Protein AF-A0A8S9JHH8-F1 (afdb_monomer)

Organism: Brassica cretica (NCBI:txid69181)

Sequence (177 aa):
MSSKKRSSKKGSLPANVPEELLVPKIEFAPHSVDPAENEAWWVACYGSITPPKQKLFPVMNRRPVEEGAPSRSTSKFLEIMRSFYQISDAVEFRVPCQGERGSSPPDGYFTCYEAFVVRCRLWFPIREIIVRVLDRFEVAISQLNPLGIQHLIGVLILSYEHGLSLTVDHFEALLKL

Structure (mmCIF, N/CA/C/O backbone):
data_AF-A0A8S9JHH8-F1
#
_entry.id   AF-A0A8S9JHH8-F1
#
loop_
_atom_site.group_PDB
_atom_site.id
_atom_site.type_symbol
_atom_site.label_atom_id
_atom_site.label_alt_id
_atom_site.label_comp_id
_atom_site.label_asym_id
_atom_site.label_entity_id
_atom_site.label_seq_id
_atom_site.pdbx_PDB_ins_code
_atom_s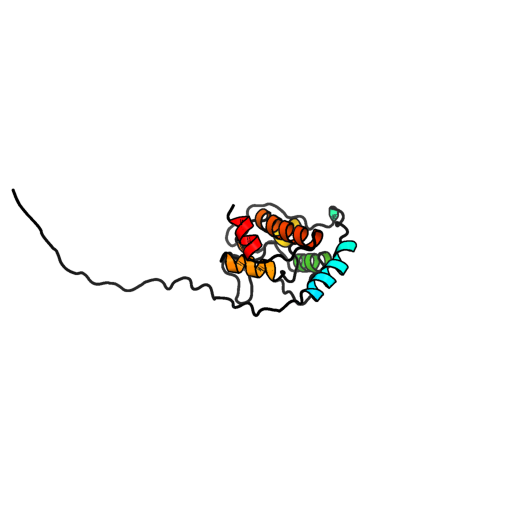ite.Cartn_x
_atom_site.Cartn_y
_atom_site.Cartn_z
_atom_site.occupancy
_atom_site.B_iso_or_equiv
_atom_site.auth_seq_id
_atom_site.auth_comp_id
_atom_site.auth_asym_id
_atom_site.auth_atom_id
_atom_site.pdbx_PDB_model_num
ATOM 1 N N . MET A 1 1 ? -36.697 46.566 -37.561 1.00 35.22 1 MET A N 1
ATOM 2 C CA . MET A 1 1 ? -36.266 45.860 -38.793 1.00 35.22 1 MET A CA 1
ATOM 3 C C . MET A 1 1 ? -35.326 44.742 -38.345 1.00 35.22 1 MET A C 1
ATOM 5 O O . MET A 1 1 ? -34.335 45.062 -37.720 1.00 35.22 1 MET A O 1
ATOM 9 N N . SER A 1 2 ? -35.722 43.470 -38.282 1.00 33.44 2 SER A N 1
ATOM 10 C CA . SER A 1 2 ? -36.132 42.521 -39.336 1.00 33.44 2 SER A CA 1
ATOM 11 C C .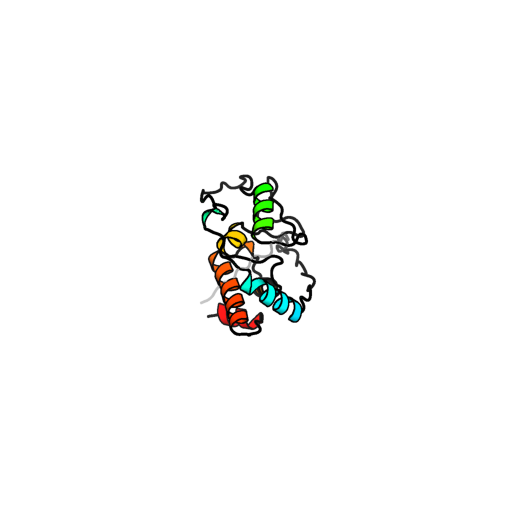 SER A 1 2 ? -34.954 41.750 -39.949 1.00 33.44 2 SER A C 1
ATOM 13 O O . SER A 1 2 ? -34.096 42.349 -40.584 1.00 33.44 2 SER A O 1
ATOM 15 N N . SER A 1 3 ? -35.078 40.414 -39.855 1.00 35.00 3 SER A N 1
ATOM 16 C CA . SER A 1 3 ? -34.515 39.360 -40.727 1.00 35.00 3 SER A CA 1
ATOM 17 C C . SER A 1 3 ? -33.052 38.933 -40.475 1.00 35.00 3 SER A C 1
ATOM 19 O O . SER A 1 3 ? -32.203 39.770 -40.242 1.00 35.00 3 SER A O 1
ATOM 21 N N . LYS A 1 4 ? -32.650 37.649 -40.545 1.00 39.06 4 LYS A N 1
ATOM 22 C CA . LYS A 1 4 ? -33.308 36.434 -41.068 1.00 39.06 4 LYS A CA 1
ATOM 23 C C . LYS A 1 4 ? -32.590 35.162 -40.562 1.00 39.06 4 LYS A C 1
ATOM 25 O O . LYS A 1 4 ? -31.367 35.100 -40.572 1.00 39.06 4 LYS A O 1
ATOM 30 N N . LYS A 1 5 ? -33.362 34.120 -40.222 1.00 42.34 5 LYS A N 1
ATOM 31 C CA . LYS A 1 5 ? -32.916 32.715 -40.098 1.00 42.34 5 LYS A CA 1
ATOM 32 C C . LYS A 1 5 ? -32.343 32.195 -41.425 1.00 42.34 5 LYS A C 1
ATOM 34 O O . LYS A 1 5 ? -32.936 32.448 -42.475 1.00 42.34 5 LYS A O 1
ATOM 39 N N . ARG A 1 6 ? -31.349 31.301 -41.357 1.00 36.91 6 ARG A N 1
ATOM 40 C CA . ARG A 1 6 ? -31.248 30.166 -42.291 1.00 36.91 6 ARG A CA 1
ATOM 41 C C . ARG A 1 6 ? -30.614 28.944 -41.625 1.00 36.91 6 ARG A C 1
ATOM 43 O O . ARG A 1 6 ? -29.463 28.953 -41.216 1.00 36.91 6 ARG A O 1
ATOM 50 N N . SER A 1 7 ? -31.438 27.912 -41.513 1.00 39.91 7 SER A N 1
ATOM 51 C CA . SER A 1 7 ? -31.117 26.530 -41.169 1.00 39.91 7 SER A CA 1
ATOM 52 C C . SER A 1 7 ? -30.277 25.852 -42.253 1.00 39.91 7 SER A C 1
ATOM 54 O O . SER A 1 7 ? -30.544 26.074 -43.435 1.00 39.91 7 SER A O 1
ATOM 56 N N . SER A 1 8 ? -29.412 24.910 -41.873 1.00 40.25 8 SER A N 1
ATOM 57 C CA . SER A 1 8 ? -29.059 23.776 -42.734 1.00 40.25 8 SER A CA 1
ATOM 58 C C . SER A 1 8 ? -29.007 22.479 -41.920 1.00 40.25 8 SER A C 1
ATOM 60 O O . SER A 1 8 ? -28.696 22.488 -40.732 1.00 40.25 8 SER A O 1
ATOM 62 N N . LYS A 1 9 ? -29.452 21.398 -42.561 1.00 39.66 9 LYS A N 1
ATOM 63 C CA . LYS A 1 9 ? -29.867 20.103 -42.006 1.00 39.66 9 LYS A CA 1
ATOM 64 C C . LYS A 1 9 ? -28.698 19.122 -41.830 1.00 39.66 9 LYS A C 1
ATOM 66 O O . LYS A 1 9 ? -27.799 19.096 -42.656 1.00 39.66 9 LYS A O 1
ATOM 71 N N . LYS A 1 10 ? -28.853 18.260 -40.811 1.00 38.84 10 LYS A N 1
ATOM 72 C CA . LYS A 1 10 ? -28.475 16.831 -40.695 1.00 38.84 10 LYS A CA 1
ATOM 73 C C . LYS A 1 10 ? -27.298 16.325 -41.549 1.00 38.84 10 LYS A C 1
ATOM 75 O O . LYS A 1 10 ? -27.462 16.072 -42.737 1.00 38.84 10 LYS A O 1
ATOM 80 N N . GLY A 1 11 ? -26.210 15.980 -40.862 1.00 29.98 11 GLY A N 1
ATOM 81 C CA . GLY A 1 11 ? -25.276 14.914 -41.232 1.00 29.98 11 GLY A CA 1
ATOM 82 C C . GLY A 1 11 ? -25.080 13.998 -40.019 1.00 29.98 11 GLY A C 1
ATOM 83 O O . GLY A 1 11 ? -24.956 14.483 -38.900 1.00 29.98 11 GLY A O 1
ATOM 84 N N . SER A 1 12 ? -25.186 12.694 -40.237 1.00 34.91 12 SER A N 1
ATOM 85 C CA . SER A 1 12 ? -25.238 11.598 -39.265 1.00 34.91 12 SER A CA 1
ATOM 86 C C . SER A 1 12 ? -23.934 11.348 -38.493 1.00 34.91 12 SER A C 1
ATOM 88 O O . SER A 1 12 ? -22.845 11.559 -39.016 1.00 34.91 12 SER A O 1
ATOM 90 N N . LEU A 1 13 ? -24.090 10.824 -37.271 1.00 38.69 13 LEU A N 1
ATOM 91 C CA . LEU A 1 13 ? -23.057 10.235 -36.409 1.00 38.69 13 LEU A CA 1
ATOM 92 C C . LEU A 1 13 ? -22.173 9.215 -37.153 1.00 38.69 13 LEU A C 1
ATOM 94 O O . LEU A 1 13 ? -22.709 8.389 -37.893 1.00 38.69 13 LEU A O 1
ATOM 98 N N . PRO A 1 14 ? -20.884 9.120 -36.803 1.00 36.56 14 PRO A N 1
ATOM 99 C CA . PRO A 1 14 ? -20.251 7.848 -36.526 1.00 36.56 14 PRO A CA 1
ATOM 100 C C . PRO A 1 14 ? -20.230 7.652 -35.007 1.00 36.56 14 PRO A C 1
ATOM 102 O O . PRO A 1 14 ? -19.595 8.403 -34.268 1.00 36.56 14 PRO A O 1
ATOM 105 N N . ALA A 1 15 ? -20.977 6.650 -34.548 1.00 41.06 15 ALA A N 1
ATOM 106 C CA . ALA A 1 15 ? -20.819 6.095 -33.217 1.00 41.06 15 ALA A CA 1
ATOM 107 C C . ALA A 1 15 ? -19.402 5.525 -33.114 1.00 41.06 15 ALA A C 1
ATOM 109 O O . ALA A 1 15 ? -19.077 4.600 -33.845 1.00 41.06 15 ALA A O 1
ATOM 110 N N . ASN A 1 16 ? -18.573 6.127 -32.268 1.00 35.59 16 ASN A N 1
ATOM 111 C CA . ASN A 1 16 ? -17.388 5.521 -31.665 1.00 35.59 16 ASN A CA 1
ATOM 112 C C . ASN A 1 16 ? -17.041 6.372 -30.442 1.00 35.59 16 ASN A C 1
ATOM 114 O O . ASN A 1 16 ? -16.130 7.196 -30.448 1.00 35.59 16 ASN A O 1
ATOM 118 N N . VAL A 1 17 ? -17.865 6.209 -29.408 1.00 35.19 17 VAL A N 1
ATOM 119 C CA . VAL A 1 17 ? -17.441 6.450 -28.031 1.00 35.19 17 VAL A CA 1
ATOM 120 C C . VAL A 1 17 ? -16.369 5.388 -27.774 1.00 35.19 17 VAL A C 1
ATOM 122 O O . VAL A 1 17 ? -16.687 4.211 -27.940 1.00 35.19 17 VAL A O 1
ATOM 125 N N . PRO A 1 18 ? -15.109 5.734 -27.458 1.00 35.28 18 PRO A N 1
ATOM 126 C CA . PRO A 1 18 ? -14.237 4.741 -26.863 1.00 35.28 18 PRO A CA 1
ATOM 127 C C . PRO A 1 18 ? -14.879 4.413 -25.523 1.00 35.28 18 PRO A C 1
ATOM 129 O O . PRO A 1 18 ? -15.084 5.325 -24.718 1.00 35.28 18 PRO A O 1
ATOM 132 N N . GLU A 1 19 ? -15.274 3.150 -25.363 1.00 35.47 19 GLU A N 1
ATOM 133 C CA . GLU A 1 19 ? -15.694 2.578 -24.091 1.00 35.47 19 GLU A CA 1
ATOM 134 C C . GLU A 1 19 ? -14.875 3.213 -22.977 1.00 35.47 19 GLU A C 1
ATOM 136 O O . GLU A 1 19 ? -13.640 3.245 -23.026 1.00 35.47 19 GLU A O 1
ATOM 141 N N . GLU A 1 20 ? -15.609 3.806 -22.036 1.00 36.03 20 GLU A N 1
ATOM 142 C CA . GLU A 1 20 ? -15.093 4.247 -20.758 1.00 36.03 20 GLU A CA 1
ATOM 143 C C . GLU A 1 20 ? -14.036 3.250 -20.303 1.00 36.03 20 GLU A C 1
ATOM 145 O O . GLU A 1 20 ? -14.234 2.036 -20.388 1.00 36.03 20 GLU A O 1
ATOM 150 N N . LEU A 1 21 ? -12.901 3.782 -19.857 1.00 35.78 21 LEU A N 1
ATOM 151 C CA . LEU A 1 21 ? -11.895 3.056 -19.103 1.00 35.78 21 LEU A CA 1
ATOM 152 C C . LEU A 1 21 ? -12.577 2.496 -17.851 1.00 35.78 21 LEU A C 1
ATOM 154 O O . LEU A 1 21 ? -12.465 3.056 -16.764 1.00 35.78 21 LEU A O 1
ATOM 158 N N . LEU A 1 22 ? -13.323 1.408 -18.015 1.00 37.12 22 LEU A N 1
ATOM 159 C CA . LEU A 1 22 ? -13.815 0.578 -16.945 1.00 37.12 22 LEU A CA 1
ATOM 160 C C . LEU A 1 22 ? -12.577 -0.128 -16.422 1.00 37.12 22 LEU A C 1
ATOM 162 O O . LEU A 1 22 ? -12.244 -1.245 -16.811 1.00 37.12 22 LEU A O 1
ATOM 166 N N . VAL A 1 23 ? -11.853 0.595 -15.567 1.00 37.22 23 VAL A N 1
ATOM 167 C CA . VAL A 1 23 ? -10.965 -0.001 -14.581 1.00 37.22 23 VAL A CA 1
ATOM 168 C C . VAL A 1 23 ? -11.776 -1.142 -13.970 1.00 37.22 23 VAL A C 1
ATOM 170 O O . VAL A 1 23 ? -12.878 -0.874 -13.477 1.00 37.22 23 VAL A O 1
ATOM 173 N N . PRO A 1 24 ? -11.316 -2.404 -14.059 1.00 32.19 24 PRO A N 1
ATOM 174 C CA . PRO A 1 24 ? -12.020 -3.507 -13.437 1.00 32.19 24 PRO A CA 1
ATOM 175 C C . PRO A 1 24 ? -12.275 -3.120 -11.988 1.00 32.19 24 PRO A C 1
ATOM 177 O O . PRO A 1 24 ? -11.334 -2.831 -11.246 1.00 32.19 24 PRO A O 1
ATOM 180 N N . LYS A 1 25 ? -13.554 -3.029 -11.619 1.00 36.25 25 LYS A N 1
ATOM 181 C CA . LYS A 1 25 ? -13.967 -2.771 -10.248 1.00 36.25 25 LYS A CA 1
ATOM 182 C C . LYS A 1 25 ? -13.532 -3.996 -9.462 1.00 36.25 25 LYS A C 1
ATOM 184 O O . LYS A 1 25 ? -14.211 -5.018 -9.466 1.00 36.25 25 LYS A O 1
ATOM 189 N N . ILE A 1 26 ? -12.316 -3.936 -8.928 1.00 45.34 26 ILE A N 1
ATOM 190 C CA . ILE A 1 26 ? -11.740 -5.031 -8.173 1.00 45.34 26 ILE A CA 1
ATOM 191 C C . ILE A 1 26 ? -12.509 -5.040 -6.856 1.00 45.34 26 ILE A C 1
ATOM 193 O O . ILE A 1 26 ? -12.350 -4.176 -5.995 1.00 45.34 26 ILE A O 1
ATOM 197 N N . GLU A 1 27 ? -13.475 -5.946 -6.754 1.00 28.89 27 GLU A N 1
ATOM 198 C CA . GLU A 1 27 ? -14.183 -6.163 -5.506 1.00 28.89 27 GLU A CA 1
ATOM 199 C C . GLU A 1 27 ? -13.192 -6.830 -4.558 1.00 28.89 27 GLU A C 1
ATOM 201 O O . GLU A 1 27 ? -12.927 -8.031 -4.627 1.00 28.89 27 GLU A O 1
ATOM 206 N N . PHE A 1 28 ? -12.584 -6.023 -3.690 1.00 39.62 28 PHE A N 1
ATOM 207 C CA . PHE A 1 28 ? -11.870 -6.546 -2.542 1.00 39.62 28 PHE A CA 1
ATOM 208 C C . PHE A 1 28 ? -12.895 -7.290 -1.693 1.00 39.62 28 PHE A C 1
ATOM 210 O O . PHE A 1 28 ? -13.754 -6.676 -1.059 1.00 39.62 28 PHE A O 1
ATOM 217 N N . ALA A 1 29 ? -12.819 -8.621 -1.695 1.00 34.84 29 ALA A N 1
ATOM 218 C CA . ALA A 1 29 ? -13.530 -9.410 -0.708 1.00 34.84 29 ALA A CA 1
ATOM 219 C C . ALA A 1 29 ? -13.109 -8.869 0.667 1.00 34.84 29 ALA A C 1
ATOM 221 O O . ALA A 1 29 ? -11.904 -8.856 0.940 1.00 34.84 29 ALA A O 1
ATOM 222 N N . PRO A 1 30 ? -14.041 -8.394 1.514 1.00 35.47 30 PRO A N 1
ATOM 223 C CA . PRO A 1 30 ? -13.692 -7.914 2.836 1.00 35.47 30 PRO A CA 1
ATOM 224 C C . PRO A 1 30 ? -13.098 -9.100 3.588 1.00 35.47 30 PRO A C 1
ATOM 226 O O . PRO A 1 30 ? -13.803 -9.998 4.040 1.00 35.47 30 PRO A O 1
ATOM 229 N N . HIS A 1 31 ? -11.773 -9.147 3.669 1.00 45.41 31 HIS A N 1
ATOM 230 C CA . HIS A 1 31 ? -11.115 -9.933 4.690 1.00 45.41 31 HIS A CA 1
ATOM 231 C C . HIS A 1 31 ? -11.456 -9.186 5.968 1.00 45.41 31 HIS A C 1
ATOM 233 O O . HIS A 1 31 ? -10.871 -8.141 6.232 1.00 45.41 31 HIS A O 1
ATOM 239 N N . SER A 1 32 ? -12.490 -9.646 6.677 1.00 41.72 32 SER A N 1
ATOM 240 C CA . SER A 1 32 ? -12.830 -9.106 7.985 1.00 41.72 32 SER A CA 1
ATOM 241 C C . SER A 1 32 ? -11.648 -9.408 8.894 1.00 41.72 32 SER A C 1
ATOM 243 O O . SER A 1 32 ? -11.530 -10.513 9.422 1.00 41.72 32 SER A O 1
ATOM 245 N N . VAL A 1 33 ? -10.724 -8.462 9.005 1.00 47.12 33 VAL A N 1
ATOM 246 C CA . VAL A 1 33 ? -9.679 -8.541 10.013 1.00 47.12 33 VAL A CA 1
ATOM 247 C C . VAL A 1 33 ? -10.379 -8.206 11.316 1.00 47.12 33 VAL A C 1
ATOM 249 O O . VAL A 1 33 ? -10.916 -7.107 11.469 1.00 47.12 33 VAL A O 1
ATOM 252 N N . ASP A 1 34 ? -10.446 -9.178 12.221 1.00 57.53 34 ASP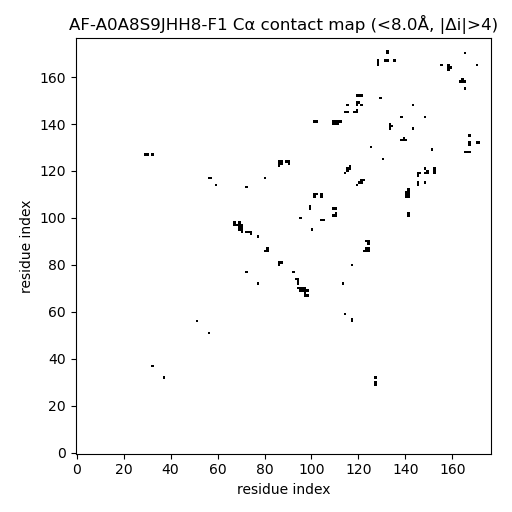 A N 1
ATOM 253 C CA . ASP A 1 34 ? -11.061 -8.983 13.528 1.00 57.53 34 ASP A CA 1
ATOM 254 C C . ASP A 1 34 ? -10.375 -7.780 14.208 1.00 57.53 34 ASP A C 1
ATOM 256 O O . ASP A 1 34 ? -9.143 -7.748 14.306 1.00 57.53 34 ASP A O 1
ATOM 260 N N . PRO A 1 35 ? -11.119 -6.759 14.671 1.00 54.38 35 PRO A N 1
ATOM 261 C CA . PRO A 1 35 ? -10.549 -5.664 15.447 1.00 54.38 35 PRO A CA 1
ATOM 262 C C . PRO A 1 35 ? -9.663 -6.153 16.601 1.00 54.38 35 PRO A C 1
ATOM 264 O O . PRO A 1 35 ? -8.637 -5.536 16.878 1.00 54.38 35 PRO A O 1
ATOM 267 N N . ALA A 1 36 ? -10.002 -7.288 17.221 1.00 66.62 36 ALA A N 1
ATOM 268 C CA . ALA A 1 36 ? -9.186 -7.905 18.261 1.00 66.62 36 ALA A CA 1
ATOM 269 C C . ALA A 1 36 ? -7.866 -8.485 17.723 1.00 66.62 36 ALA A C 1
ATOM 271 O O . ALA A 1 36 ? -6.848 -8.412 18.406 1.00 66.62 36 ALA A O 1
ATOM 272 N N . GLU A 1 37 ? -7.847 -9.010 16.497 1.00 63.88 37 GLU A N 1
ATOM 273 C CA . GLU A 1 37 ? -6.632 -9.477 15.820 1.00 63.88 37 GLU A CA 1
ATOM 274 C C . GLU A 1 37 ? -5.714 -8.299 15.459 1.00 63.88 37 GLU A C 1
ATOM 276 O O . GLU A 1 37 ? -4.497 -8.379 15.623 1.00 63.88 37 GLU A O 1
ATOM 281 N N . ASN A 1 38 ? -6.297 -7.169 15.050 1.00 59.56 38 ASN A N 1
ATOM 282 C CA . ASN A 1 38 ? -5.563 -5.939 14.752 1.00 59.56 38 ASN A CA 1
ATOM 283 C C . ASN A 1 38 ? -4.924 -5.327 16.014 1.00 59.56 38 ASN A C 1
ATOM 285 O O . ASN A 1 38 ? -3.756 -4.929 15.994 1.00 59.56 38 ASN A O 1
ATOM 289 N N . GLU A 1 39 ? -5.668 -5.302 17.124 1.00 64.06 39 GLU A N 1
ATOM 290 C CA . GLU A 1 39 ? -5.160 -4.898 18.441 1.00 64.06 39 GLU A CA 1
ATOM 291 C C . GLU A 1 39 ? -4.091 -5.869 18.960 1.00 64.06 39 GLU A C 1
ATOM 293 O O . GLU A 1 39 ? -3.026 -5.441 19.402 1.00 64.06 39 GLU A O 1
ATOM 298 N N . ALA A 1 40 ? -4.311 -7.182 18.842 1.00 68.50 40 ALA A N 1
ATOM 299 C CA . ALA A 1 40 ? -3.335 -8.194 19.246 1.00 68.50 40 ALA A CA 1
ATOM 300 C C . ALA A 1 40 ? -2.028 -8.078 18.448 1.00 68.50 40 ALA A C 1
ATOM 302 O O . ALA A 1 40 ? -0.939 -8.150 19.024 1.00 68.50 40 ALA A O 1
ATOM 303 N N . TRP A 1 41 ? -2.122 -7.837 17.137 1.00 64.88 41 TRP A N 1
ATOM 304 C CA . TRP A 1 41 ? -0.967 -7.562 16.288 1.00 64.88 41 TRP A CA 1
ATOM 305 C C . TRP A 1 41 ? -0.246 -6.281 16.724 1.00 64.88 41 TRP A C 1
ATOM 307 O O . TRP A 1 41 ? 0.979 -6.277 16.843 1.00 64.88 41 TRP A O 1
ATOM 317 N N . TRP A 1 42 ? -0.978 -5.201 17.027 1.00 59.94 42 TRP A N 1
ATOM 318 C CA . TRP A 1 42 ? -0.379 -3.944 17.485 1.00 59.94 42 TRP A CA 1
ATOM 319 C C . TRP A 1 42 ? 0.368 -4.106 18.810 1.00 59.94 42 TRP A C 1
ATOM 321 O O . TRP A 1 42 ? 1.530 -3.708 18.910 1.00 59.94 42 TRP A O 1
ATOM 331 N N . VAL A 1 43 ? -0.254 -4.761 19.792 1.00 69.12 43 VAL A N 1
ATOM 332 C CA . VAL A 1 43 ? 0.357 -5.063 21.093 1.00 69.12 43 VAL A CA 1
ATOM 333 C C . VAL A 1 43 ? 1.615 -5.923 20.927 1.00 69.12 43 VAL A C 1
ATOM 335 O O . VAL A 1 43 ? 2.631 -5.650 21.568 1.00 69.12 43 VAL A O 1
ATOM 338 N N . ALA A 1 44 ? 1.590 -6.917 20.035 1.00 69.88 44 ALA A N 1
ATOM 339 C CA . ALA A 1 44 ? 2.747 -7.766 19.750 1.00 69.88 44 ALA A CA 1
ATOM 340 C C . ALA A 1 44 ? 3.889 -7.011 19.039 1.00 69.88 44 ALA A C 1
ATOM 342 O O . ALA A 1 44 ? 5.073 -7.255 19.301 1.00 69.88 44 ALA A O 1
ATOM 343 N N . CYS A 1 45 ? 3.558 -6.079 18.143 1.00 59.16 45 CYS A N 1
ATOM 344 C CA . CYS A 1 45 ? 4.544 -5.371 17.336 1.00 59.16 45 CYS A CA 1
ATOM 345 C C . CYS A 1 45 ? 5.148 -4.153 18.041 1.00 59.16 45 CYS A C 1
ATOM 347 O O . CYS A 1 45 ? 6.345 -3.929 17.876 1.00 59.16 45 CYS A O 1
ATOM 349 N N . TYR A 1 46 ? 4.382 -3.399 18.839 1.00 53.59 46 TYR A N 1
ATOM 350 C CA . TYR A 1 46 ? 4.773 -2.090 19.391 1.00 53.59 46 TYR A CA 1
ATOM 351 C C . TYR A 1 46 ? 6.112 -2.109 20.153 1.00 53.59 46 TYR A C 1
ATOM 353 O O . TYR A 1 46 ? 6.970 -1.259 19.920 1.00 53.59 46 TYR A O 1
ATOM 361 N N . GLY A 1 47 ? 6.344 -3.118 21.000 1.00 50.62 47 GLY A N 1
ATOM 362 C CA . GLY A 1 47 ? 7.596 -3.270 21.761 1.00 50.62 47 GLY A CA 1
ATOM 363 C C . GLY A 1 47 ? 8.770 -3.866 20.971 1.00 50.62 47 GLY A C 1
ATOM 364 O O . GLY A 1 47 ? 9.914 -3.797 21.416 1.00 50.62 47 GLY A O 1
ATOM 365 N N . SER A 1 48 ? 8.500 -4.435 19.795 1.00 51.22 48 SER A N 1
ATOM 366 C CA . SER A 1 48 ? 9.482 -5.144 18.963 1.00 51.22 48 SER A CA 1
ATOM 367 C C . SER A 1 48 ? 10.072 -4.264 17.854 1.00 51.22 48 SER A C 1
ATOM 369 O 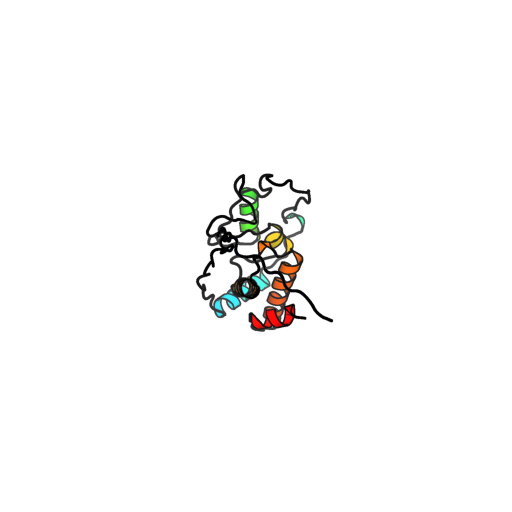O . SER A 1 48 ? 11.018 -4.673 17.175 1.00 51.22 48 SER A O 1
ATOM 371 N N . ILE A 1 49 ? 9.555 -3.041 17.664 1.00 51.16 49 ILE A N 1
ATOM 372 C CA . ILE A 1 49 ? 10.038 -2.099 16.644 1.00 51.16 49 ILE A CA 1
ATOM 373 C C . ILE A 1 49 ? 11.362 -1.484 17.101 1.00 51.16 49 ILE A C 1
ATOM 375 O O . ILE A 1 49 ? 11.437 -0.338 17.534 1.00 51.16 49 ILE A O 1
ATOM 379 N N . THR A 1 50 ? 12.451 -2.236 16.970 1.00 45.34 50 THR A N 1
ATOM 380 C CA . THR A 1 50 ? 13.782 -1.632 17.049 1.00 45.34 50 THR A CA 1
ATOM 381 C C . THR A 1 50 ? 14.022 -0.901 15.729 1.00 45.34 50 THR A C 1
ATOM 383 O O . THR A 1 50 ? 13.986 -1.555 14.684 1.00 45.34 50 THR A O 1
ATOM 386 N N . PRO A 1 51 ? 14.271 0.425 15.709 1.00 42.31 51 PRO A N 1
ATOM 387 C CA . PRO A 1 51 ? 14.690 1.097 14.491 1.00 42.31 51 PRO A CA 1
ATOM 388 C C . PRO A 1 51 ? 15.953 0.394 13.981 1.00 42.31 51 PRO A C 1
ATOM 390 O O . PRO A 1 51 ? 16.953 0.331 14.704 1.00 42.31 51 PRO A O 1
ATOM 393 N N . PRO A 1 52 ? 15.940 -0.160 12.763 1.00 43.69 52 PRO A N 1
ATOM 394 C CA . PRO A 1 52 ? 17.127 -0.779 12.209 1.00 43.69 52 PRO A CA 1
ATOM 395 C C . PRO A 1 52 ? 18.267 0.239 12.180 1.00 43.69 52 PRO A C 1
ATOM 397 O O . PRO A 1 52 ? 18.073 1.394 11.789 1.00 43.69 52 PRO A O 1
ATOM 400 N N . LYS A 1 53 ? 19.472 -0.170 12.591 1.00 45.97 53 LYS A N 1
ATOM 401 C CA . LYS A 1 53 ? 20.669 0.674 12.465 1.00 45.97 53 LYS A CA 1
ATOM 402 C C . LYS A 1 53 ? 20.786 1.105 10.997 1.00 45.97 53 LYS A C 1
ATOM 404 O O . LYS A 1 53 ? 20.731 0.250 10.117 1.00 45.97 53 LYS A O 1
ATOM 409 N N . GLN A 1 54 ? 20.965 2.407 10.740 1.00 44.38 54 GLN A N 1
ATOM 410 C CA . GLN A 1 54 ? 20.914 3.047 9.406 1.00 44.38 54 GLN A CA 1
ATOM 411 C C . GLN A 1 54 ? 21.630 2.292 8.265 1.00 44.38 54 GLN A C 1
ATOM 413 O O . GLN A 1 54 ? 21.231 2.421 7.114 1.00 44.38 54 GLN A O 1
ATOM 418 N N . LYS A 1 55 ? 22.655 1.485 8.568 1.00 48.09 55 LYS A N 1
ATOM 419 C CA . LYS A 1 55 ? 23.404 0.667 7.600 1.00 48.09 55 LYS A CA 1
ATOM 420 C C . LYS A 1 55 ? 22.620 -0.488 6.956 1.00 48.09 55 LYS A C 1
ATOM 422 O O . LYS A 1 55 ? 23.110 -1.029 5.973 1.00 48.09 55 LYS A O 1
ATOM 427 N N . LEU A 1 56 ? 21.463 -0.887 7.491 1.00 50.03 56 LEU A N 1
ATOM 428 C CA . LEU A 1 56 ? 20.685 -2.027 6.978 1.00 50.03 56 LEU A CA 1
ATOM 429 C C . LEU A 1 56 ? 19.514 -1.627 6.074 1.00 50.03 56 LEU A C 1
ATOM 431 O O . LEU A 1 56 ? 18.873 -2.503 5.500 1.00 50.03 56 LEU A O 1
ATOM 435 N N . PHE A 1 57 ? 19.219 -0.331 5.936 1.00 50.62 57 PHE A N 1
ATOM 436 C CA . PHE A 1 57 ? 18.175 0.075 5.005 1.00 50.62 57 PHE A CA 1
ATOM 437 C C . PHE A 1 57 ? 18.667 -0.109 3.577 1.00 50.62 57 PHE A C 1
ATOM 439 O O . PHE A 1 57 ? 19.774 0.331 3.248 1.00 50.62 57 PHE A O 1
ATOM 446 N N . PRO A 1 58 ? 17.842 -0.695 2.705 1.00 58.94 58 PRO A N 1
ATOM 447 C CA . PRO A 1 58 ? 18.170 -0.719 1.301 1.00 58.94 58 PRO A CA 1
ATOM 448 C C . PRO A 1 58 ? 18.357 0.703 0.779 1.00 58.94 58 PRO A C 1
ATOM 450 O O . PRO A 1 58 ? 17.486 1.567 0.921 1.00 58.94 58 PRO A O 1
ATOM 453 N N . VAL A 1 59 ? 19.528 0.962 0.203 1.00 57.03 59 VAL A N 1
ATOM 454 C CA . VAL A 1 59 ? 19.857 2.282 -0.326 1.00 57.03 59 VAL A CA 1
ATOM 455 C C . VAL A 1 59 ? 19.091 2.494 -1.625 1.00 57.03 59 VAL A C 1
ATOM 457 O O . VAL A 1 59 ? 19.330 1.830 -2.632 1.00 57.03 59 VAL A O 1
ATOM 460 N N . MET A 1 60 ? 18.184 3.467 -1.609 1.00 59.66 60 MET A N 1
ATOM 461 C CA . MET A 1 60 ? 17.415 3.861 -2.783 1.00 59.66 60 MET A CA 1
ATOM 462 C C . MET A 1 60 ? 18.278 4.754 -3.685 1.00 59.66 60 MET A C 1
ATOM 464 O O . MET A 1 60 ? 18.571 5.907 -3.361 1.00 59.66 60 MET A O 1
ATOM 468 N N . ASN A 1 61 ? 18.700 4.235 -4.834 1.00 56.94 61 ASN A N 1
ATOM 469 C CA . ASN A 1 61 ? 19.473 5.002 -5.808 1.00 56.94 61 ASN A CA 1
ATOM 470 C C . ASN A 1 61 ? 18.548 5.985 -6.562 1.00 56.94 61 ASN A C 1
ATOM 472 O O . ASN A 1 61 ? 17.719 5.551 -7.358 1.00 56.94 61 ASN A O 1
ATOM 476 N N . ARG A 1 62 ? 18.701 7.302 -6.378 1.00 54.62 62 ARG A N 1
ATOM 477 C CA . ARG A 1 62 ? 17.869 8.348 -7.017 1.00 54.62 62 ARG A CA 1
ATOM 478 C C . ARG A 1 62 ? 18.392 8.770 -8.397 1.00 54.62 62 ARG A C 1
ATOM 480 O O . ARG A 1 62 ? 18.955 9.851 -8.537 1.00 54.62 62 ARG A O 1
ATOM 487 N N . ARG A 1 63 ? 18.238 7.925 -9.416 1.00 58.03 63 ARG A N 1
ATOM 488 C CA . ARG A 1 63 ? 18.513 8.307 -10.814 1.00 58.03 63 ARG A CA 1
ATOM 489 C C . ARG A 1 63 ? 17.194 8.423 -11.586 1.00 58.03 63 ARG A C 1
ATOM 491 O O . ARG A 1 63 ? 16.295 7.636 -11.282 1.00 58.03 63 ARG A O 1
ATOM 498 N N . PRO A 1 64 ? 17.072 9.367 -12.539 1.00 56.16 64 PRO A N 1
ATOM 499 C CA . PRO A 1 64 ? 15.963 9.385 -13.488 1.00 56.16 64 PRO A CA 1
ATOM 500 C C . PRO A 1 64 ? 15.836 8.019 -14.167 1.00 56.16 64 PRO A C 1
ATOM 502 O O . PRO A 1 64 ? 16.848 7.377 -14.452 1.00 56.16 64 PRO A O 1
ATOM 505 N N . VAL A 1 65 ? 14.603 7.564 -14.369 1.00 63.31 65 VAL A N 1
ATOM 506 C CA . VAL A 1 65 ? 14.304 6.290 -15.029 1.00 63.31 65 VAL A CA 1
ATOM 507 C C . VAL A 1 65 ? 13.765 6.613 -16.417 1.00 63.31 65 VAL A C 1
ATOM 509 O O . VAL A 1 65 ? 12.837 7.410 -16.532 1.00 63.31 65 VAL A O 1
ATOM 512 N N . GLU A 1 66 ? 14.371 6.036 -17.453 1.00 67.25 66 GLU A N 1
ATOM 513 C CA . GLU A 1 66 ? 13.867 6.141 -18.825 1.00 67.25 66 GLU A CA 1
ATOM 514 C C . GLU A 1 66 ? 12.589 5.313 -18.990 1.00 67.25 66 GLU A C 1
ATOM 516 O O . GLU A 1 66 ? 12.438 4.240 -18.398 1.00 67.25 66 GLU A O 1
ATOM 521 N N . GLU A 1 67 ? 11.654 5.807 -19.799 1.00 65.19 67 GLU A N 1
ATOM 522 C CA . GLU A 1 67 ? 10.415 5.088 -20.081 1.00 65.19 67 GLU A CA 1
ATOM 523 C C . GLU A 1 67 ? 10.721 3.770 -20.816 1.00 65.19 67 GLU A C 1
ATOM 525 O O . GLU A 1 67 ? 11.426 3.754 -21.822 1.00 65.19 67 GLU A O 1
ATOM 530 N N . GLY A 1 68 ? 10.215 2.649 -20.292 1.00 68.31 68 GLY A N 1
ATOM 531 C CA . GLY A 1 68 ? 10.494 1.309 -20.825 1.00 68.31 68 GLY A CA 1
ATOM 532 C C . GLY A 1 68 ? 11.773 0.653 -20.292 1.00 68.31 68 GLY A C 1
ATOM 533 O O . GLY A 1 68 ? 12.040 -0.502 -20.630 1.00 68.31 68 GLY A O 1
ATOM 534 N N . ALA A 1 69 ? 12.539 1.335 -19.432 1.00 73.25 69 ALA A N 1
ATOM 535 C CA . ALA A 1 69 ? 13.658 0.713 -18.737 1.00 73.25 69 ALA A CA 1
ATOM 536 C C . ALA A 1 69 ? 13.170 -0.430 -17.819 1.00 73.25 69 ALA A C 1
ATOM 538 O O . ALA A 1 69 ? 12.101 -0.316 -17.210 1.00 73.25 69 ALA A O 1
ATOM 539 N N . PRO A 1 70 ? 13.947 -1.521 -17.675 1.00 77.69 70 PRO A N 1
ATOM 540 C CA . PRO A 1 70 ? 13.623 -2.591 -16.739 1.00 77.69 70 PRO A CA 1
ATOM 541 C C . PRO A 1 70 ? 13.465 -2.073 -15.307 1.00 77.69 70 PRO A C 1
ATOM 543 O O . PRO A 1 70 ? 14.085 -1.077 -14.914 1.00 77.69 70 PRO A O 1
ATOM 546 N N . SER A 1 71 ? 12.683 -2.798 -14.501 1.00 82.56 71 SER A N 1
ATOM 547 C CA . SER A 1 71 ? 12.603 -2.512 -13.072 1.00 82.56 71 SER A CA 1
ATOM 548 C C . SER A 1 71 ? 13.993 -2.546 -12.440 1.00 82.56 71 SER A C 1
ATOM 550 O O . SER A 1 71 ? 14.837 -3.387 -12.752 1.00 82.56 71 SER A O 1
ATOM 552 N N . ARG A 1 72 ? 14.224 -1.608 -11.525 1.00 83.19 72 ARG A N 1
ATOM 553 C CA . ARG A 1 72 ? 15.460 -1.533 -10.740 1.00 83.19 72 ARG A CA 1
ATOM 554 C C . ARG A 1 72 ? 15.402 -2.436 -9.510 1.00 83.19 72 ARG A C 1
ATOM 556 O O . ARG A 1 72 ? 16.445 -2.725 -8.926 1.00 83.19 72 ARG A O 1
ATOM 563 N N . SER A 1 73 ? 14.201 -2.887 -9.147 1.00 86.88 73 SER A N 1
ATOM 564 C CA . SER A 1 73 ? 13.976 -3.904 -8.128 1.00 86.88 73 SER A CA 1
ATOM 565 C C . SER A 1 73 ? 14.444 -5.258 -8.641 1.00 86.88 73 SER A C 1
ATOM 567 O O . SER A 1 73 ? 14.197 -5.624 -9.787 1.00 86.88 73 SER A O 1
ATOM 569 N N . THR A 1 74 ? 15.074 -6.037 -7.771 1.00 89.38 74 THR A N 1
ATOM 570 C CA . THR A 1 74 ? 15.462 -7.421 -8.062 1.00 89.38 74 THR A CA 1
ATOM 571 C C . THR A 1 74 ? 14.711 -8.371 -7.140 1.00 89.38 74 THR A C 1
ATOM 573 O O . THR A 1 74 ? 14.321 -7.981 -6.040 1.00 89.38 74 THR A O 1
ATOM 576 N N . SER A 1 75 ? 14.551 -9.635 -7.539 1.00 90.56 75 SER A N 1
ATOM 577 C CA . SER A 1 75 ? 14.002 -10.673 -6.651 1.00 90.56 75 SER A CA 1
ATOM 578 C C . SER A 1 75 ? 14.770 -10.736 -5.328 1.00 90.56 75 SER A C 1
ATOM 580 O O . SER A 1 75 ? 14.165 -10.779 -4.259 1.00 90.56 75 SER A O 1
ATOM 582 N N . LYS A 1 76 ? 16.103 -10.603 -5.383 1.00 91.88 76 LYS A N 1
ATOM 583 C CA . LYS A 1 76 ? 16.947 -10.584 -4.187 1.00 91.88 76 LYS A CA 1
ATOM 584 C C . LYS A 1 76 ? 16.635 -9.418 -3.252 1.00 91.88 76 LYS A C 1
ATOM 586 O O . LYS A 1 76 ? 16.651 -9.573 -2.035 1.00 91.88 76 LYS A O 1
ATOM 591 N N . PHE A 1 77 ? 16.351 -8.248 -3.813 1.00 89.62 77 PHE A N 1
ATOM 592 C CA . PHE A 1 77 ? 15.924 -7.096 -3.032 1.00 89.62 77 PHE A CA 1
ATOM 593 C C . PHE A 1 77 ? 14.558 -7.333 -2.363 1.00 89.62 77 PHE A C 1
ATOM 595 O O . PHE A 1 77 ? 14.404 -7.013 -1.185 1.00 89.62 77 PHE A O 1
ATOM 602 N N . LEU A 1 78 ? 13.603 -7.953 -3.066 1.00 91.44 78 LEU A N 1
ATOM 603 C CA . LEU A 1 78 ? 12.299 -8.314 -2.496 1.00 91.44 78 LEU A CA 1
ATOM 604 C C . LEU A 1 78 ? 12.434 -9.310 -1.331 1.00 91.44 78 LEU A C 1
ATOM 606 O O . LEU A 1 78 ? 11.784 -9.125 -0.305 1.00 91.44 78 LEU A O 1
ATOM 610 N N . GLU A 1 79 ? 13.316 -10.311 -1.444 1.00 91.81 79 GLU A N 1
ATOM 611 C CA . GLU A 1 79 ? 13.636 -11.238 -0.343 1.00 91.81 79 GLU A CA 1
ATOM 612 C C . GLU A 1 79 ? 14.173 -10.499 0.891 1.00 91.81 79 GLU A C 1
ATOM 614 O O . GLU A 1 79 ? 13.738 -10.753 2.015 1.00 91.81 79 GLU A O 1
ATOM 619 N N . ILE A 1 80 ? 15.102 -9.556 0.684 1.00 89.81 80 ILE A N 1
ATOM 620 C CA . ILE A 1 80 ? 15.676 -8.746 1.767 1.00 89.81 80 ILE A CA 1
ATOM 621 C C . ILE A 1 80 ? 14.587 -7.905 2.432 1.00 89.81 80 ILE A C 1
ATOM 623 O O . ILE A 1 80 ? 14.503 -7.893 3.658 1.00 89.81 80 ILE A O 1
ATOM 627 N N . MET A 1 81 ? 13.737 -7.228 1.650 1.00 89.06 81 MET A N 1
ATOM 628 C CA . MET A 1 81 ? 12.621 -6.456 2.202 1.00 89.06 81 MET A CA 1
ATOM 629 C C . MET A 1 81 ? 11.674 -7.338 3.011 1.00 89.06 81 MET A C 1
ATOM 631 O O . MET A 1 81 ? 11.333 -6.976 4.134 1.00 89.06 81 MET A O 1
ATOM 635 N N . ARG A 1 82 ? 11.277 -8.497 2.473 1.00 91.56 82 ARG A N 1
ATOM 636 C CA . ARG A 1 82 ? 10.385 -9.434 3.163 1.00 91.56 82 ARG A CA 1
ATOM 637 C C . ARG A 1 82 ? 10.956 -9.844 4.515 1.00 91.56 82 ARG A C 1
ATOM 639 O O . ARG A 1 82 ? 10.266 -9.718 5.520 1.00 91.56 82 ARG A O 1
ATOM 646 N N . SER A 1 83 ? 12.217 -10.273 4.543 1.00 88.56 83 SER A N 1
ATOM 647 C CA . SER A 1 83 ? 12.892 -10.683 5.778 1.00 88.56 83 SER A CA 1
ATOM 648 C C . SER A 1 83 ? 12.999 -9.530 6.779 1.00 88.56 83 SER A C 1
ATOM 650 O O . SER A 1 83 ? 12.677 -9.691 7.953 1.00 88.56 83 SER A O 1
ATOM 652 N N . PHE A 1 84 ? 13.407 -8.352 6.313 1.00 87.25 84 PHE A N 1
ATOM 653 C CA . PHE A 1 84 ? 13.661 -7.200 7.171 1.00 87.25 84 PHE A CA 1
ATOM 654 C C . PHE A 1 84 ? 12.388 -6.609 7.787 1.00 87.25 84 PHE A C 1
ATOM 656 O O . PHE A 1 84 ? 12.391 -6.222 8.953 1.00 87.25 84 PHE A O 1
ATOM 663 N N . TYR A 1 85 ? 11.304 -6.547 7.011 1.00 86.12 85 TYR A N 1
ATOM 664 C CA . TYR A 1 85 ? 10.004 -6.036 7.453 1.00 86.12 85 TYR A CA 1
ATOM 665 C C . TYR A 1 85 ? 9.066 -7.134 7.972 1.00 86.12 85 TYR A C 1
ATOM 667 O O . TYR A 1 85 ? 7.921 -6.829 8.288 1.00 86.12 85 TYR A O 1
ATOM 675 N N . GLN A 1 86 ? 9.544 -8.382 8.072 1.00 88.88 86 GLN A N 1
ATOM 676 C CA . GLN A 1 86 ? 8.776 -9.544 8.540 1.00 88.88 86 GLN A CA 1
ATOM 677 C C . GLN A 1 86 ? 7.439 -9.698 7.799 1.00 88.88 86 GLN A C 1
ATOM 679 O O . GLN A 1 86 ? 6.388 -9.926 8.394 1.00 88.88 86 GLN A O 1
ATOM 684 N N . ILE A 1 87 ? 7.477 -9.524 6.478 1.00 89.25 87 ILE A N 1
ATOM 685 C CA . ILE A 1 87 ? 6.277 -9.566 5.643 1.00 89.25 87 ILE A CA 1
ATOM 686 C C . ILE A 1 87 ? 5.840 -11.021 5.473 1.00 89.25 87 ILE A C 1
ATOM 688 O O . ILE A 1 87 ? 6.638 -11.867 5.068 1.00 89.25 87 ILE A O 1
ATOM 692 N N . SER A 1 88 ? 4.564 -11.288 5.756 1.00 91.50 88 SER A N 1
ATOM 693 C CA . SER A 1 88 ? 3.961 -12.620 5.648 1.00 91.50 88 SER A CA 1
ATOM 694 C C . SER A 1 88 ? 4.082 -13.211 4.240 1.00 91.50 88 SER A C 1
ATOM 696 O O . SER A 1 88 ? 3.888 -12.511 3.241 1.00 91.50 88 SER A O 1
ATOM 698 N N . ASP A 1 89 ? 4.320 -14.522 4.160 1.00 91.56 89 ASP A N 1
ATOM 699 C CA . ASP A 1 89 ? 4.337 -15.307 2.914 1.00 91.56 89 ASP A CA 1
ATOM 700 C C . ASP A 1 89 ? 2.992 -15.321 2.176 1.00 91.56 89 ASP A C 1
ATOM 702 O O . ASP A 1 89 ? 2.954 -15.633 0.991 1.00 91.56 89 ASP A O 1
ATOM 706 N N . ALA A 1 90 ? 1.911 -14.879 2.828 1.00 92.12 90 ALA A N 1
ATOM 707 C CA . ALA A 1 90 ? 0.620 -14.646 2.184 1.00 92.12 90 ALA A CA 1
ATOM 708 C C . ALA A 1 90 ? 0.617 -13.450 1.208 1.00 92.12 90 ALA A C 1
ATOM 710 O O . ALA A 1 90 ? -0.274 -13.344 0.372 1.00 92.12 90 ALA A O 1
ATOM 711 N N . VAL A 1 91 ? 1.581 -12.527 1.313 1.00 93.06 91 VAL A N 1
ATOM 712 C CA . VAL A 1 91 ? 1.705 -11.382 0.399 1.00 93.06 91 VAL A CA 1
ATOM 713 C C . VAL A 1 91 ? 2.668 -11.748 -0.711 1.00 93.06 91 VAL A C 1
ATOM 715 O O . VAL A 1 91 ? 3.820 -12.054 -0.427 1.00 93.06 91 VAL A O 1
ATOM 718 N N . GLU A 1 92 ? 2.253 -11.663 -1.970 1.00 94.75 92 GLU A N 1
ATOM 719 C CA . GLU A 1 92 ? 3.142 -11.888 -3.107 1.00 94.75 92 GLU A CA 1
ATOM 720 C C . GLU A 1 92 ? 3.795 -10.576 -3.570 1.00 94.75 92 GLU A C 1
ATOM 722 O O . GLU A 1 92 ? 3.118 -9.581 -3.824 1.00 94.75 92 GLU A O 1
ATOM 727 N N . PHE A 1 93 ? 5.125 -10.577 -3.715 1.00 93.06 93 PHE A N 1
ATOM 728 C CA . PHE A 1 93 ? 5.842 -9.502 -4.401 1.00 93.06 93 PHE A CA 1
ATOM 729 C C . PHE A 1 93 ? 6.410 -10.014 -5.714 1.00 93.06 93 PHE A C 1
ATOM 731 O O . PHE A 1 93 ? 7.108 -11.027 -5.746 1.00 93.06 93 PHE A O 1
ATOM 738 N N . ARG A 1 94 ? 6.183 -9.245 -6.776 1.00 91.81 94 ARG A N 1
ATOM 739 C CA . ARG A 1 94 ? 6.642 -9.550 -8.125 1.00 91.81 94 ARG A CA 1
ATOM 740 C C . ARG A 1 94 ? 7.408 -8.361 -8.697 1.00 91.81 94 ARG A C 1
ATOM 742 O O . ARG A 1 94 ? 6.978 -7.217 -8.579 1.00 91.81 94 ARG A O 1
ATOM 749 N N . VAL A 1 95 ? 8.547 -8.636 -9.331 1.00 91.31 95 VAL A N 1
ATOM 750 C CA . VAL A 1 95 ? 9.247 -7.636 -10.149 1.00 91.31 95 VAL A CA 1
ATOM 751 C C . VAL A 1 95 ? 8.516 -7.527 -11.495 1.00 91.31 95 VAL A C 1
ATOM 753 O O . VAL A 1 95 ? 8.289 -8.571 -12.112 1.00 91.31 95 VAL A O 1
ATOM 756 N N . PRO A 1 96 ? 8.163 -6.315 -11.968 1.00 88.75 96 PRO A N 1
ATOM 757 C CA . PRO A 1 96 ? 7.544 -6.139 -13.280 1.00 88.75 96 PRO A CA 1
ATOM 758 C C . PRO A 1 96 ? 8.403 -6.730 -14.404 1.00 88.75 96 PRO A C 1
ATOM 760 O O . PRO A 1 96 ? 9.621 -6.525 -14.440 1.00 88.75 96 PRO A O 1
ATOM 763 N N . CYS A 1 97 ? 7.768 -7.449 -15.327 1.00 8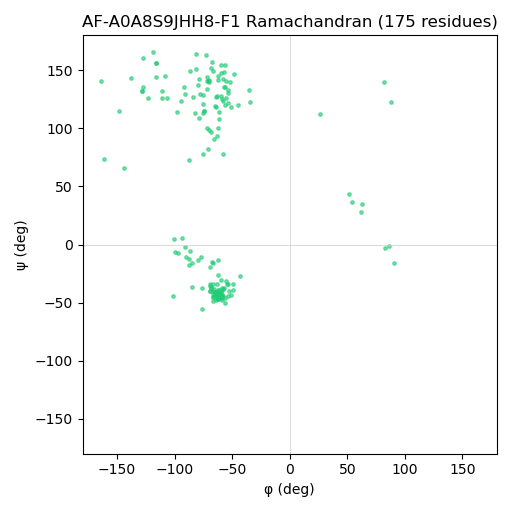6.94 97 CYS A N 1
ATOM 764 C CA . CYS A 1 97 ? 8.400 -7.956 -16.540 1.00 86.94 97 CYS A CA 1
ATOM 765 C C . CYS A 1 97 ? 8.671 -6.818 -17.537 1.00 86.94 97 CYS A C 1
ATOM 767 O O . CYS A 1 97 ? 8.105 -5.728 -17.451 1.00 86.94 97 CYS A O 1
ATOM 769 N N . GLN A 1 98 ? 9.545 -7.067 -18.516 1.00 83.25 98 GLN A N 1
ATOM 770 C CA . GLN A 1 98 ? 9.826 -6.080 -19.556 1.00 83.25 98 GLN A CA 1
ATOM 771 C C . GLN A 1 98 ? 8.542 -5.727 -20.324 1.00 83.25 98 GLN A C 1
ATOM 773 O O . GLN A 1 98 ? 7.845 -6.611 -20.812 1.00 83.25 98 GLN A O 1
ATOM 778 N N . GLY A 1 99 ? 8.248 -4.429 -20.430 1.00 82.50 99 GLY A N 1
ATOM 779 C CA . GLY A 1 99 ? 7.039 -3.915 -21.081 1.00 82.50 99 GLY A CA 1
ATOM 780 C C . GLY A 1 99 ? 5.838 -3.733 -20.148 1.00 82.50 99 GLY A C 1
ATOM 781 O O . GLY A 1 99 ? 4.927 -2.985 -20.500 1.00 82.50 99 GLY A O 1
ATOM 782 N N . GLU A 1 100 ? 5.845 -4.325 -18.949 1.00 86.75 100 GLU A N 1
ATOM 783 C CA . GLU A 1 100 ? 4.818 -4.054 -17.940 1.00 86.75 100 GLU A CA 1
ATOM 784 C C . GLU A 1 100 ? 5.003 -2.655 -17.349 1.00 86.75 100 GLU A C 1
ATOM 786 O O . GLU A 1 100 ? 6.122 -2.192 -17.106 1.00 86.75 100 GLU A O 1
ATOM 791 N N . ARG A 1 101 ? 3.886 -1.962 -17.113 1.00 83.00 101 ARG A N 1
ATOM 792 C CA . ARG A 1 101 ? 3.881 -0.587 -16.609 1.00 83.00 101 ARG A CA 1
ATOM 793 C C . ARG A 1 101 ? 3.230 -0.530 -15.241 1.00 83.00 101 ARG A C 1
ATOM 795 O O . ARG A 1 101 ? 2.213 -1.167 -14.996 1.00 83.00 101 ARG A O 1
ATOM 802 N N . GLY A 1 102 ? 3.750 0.341 -14.380 1.00 80.62 102 GLY A N 1
ATOM 803 C CA . GLY A 1 102 ? 3.152 0.577 -13.066 1.00 80.62 102 GLY A CA 1
ATOM 804 C C . GLY A 1 102 ? 1.719 1.137 -13.126 1.00 80.62 102 GLY A C 1
ATOM 805 O O . GLY A 1 102 ? 0.918 0.917 -12.222 1.00 80.62 102 GLY A O 1
ATOM 806 N N . SER A 1 103 ? 1.371 1.837 -14.205 1.00 83.81 103 SER A N 1
ATOM 807 C CA . SER A 1 103 ? 0.014 2.336 -14.461 1.00 83.81 103 SER A CA 1
ATOM 808 C C . SER A 1 103 ? -0.961 1.260 -14.948 1.00 83.81 103 SER A C 1
ATOM 810 O O . SER A 1 103 ? -2.151 1.531 -15.057 1.00 83.81 103 SER A O 1
ATOM 812 N N . SER A 1 104 ? -0.463 0.074 -15.301 1.00 85.50 104 SER A N 1
ATOM 813 C CA . SER A 1 104 ? -1.240 -1.009 -15.909 1.00 85.50 104 SER A CA 1
ATOM 814 C C . SER A 1 104 ? -0.717 -2.349 -15.383 1.00 85.50 104 SER A C 1
ATOM 816 O O . SER A 1 104 ? -0.068 -3.089 -16.128 1.00 85.50 104 SER A O 1
ATOM 818 N N . PRO A 1 105 ? -0.892 -2.613 -14.073 1.00 87.94 105 PRO A N 1
ATOM 819 C CA . PRO A 1 105 ? -0.409 -3.839 -13.462 1.00 87.94 105 PRO A CA 1
ATOM 820 C C . PRO A 1 105 ? -1.187 -5.058 -13.995 1.00 87.94 105 PRO A C 1
ATOM 822 O O . PRO A 1 105 ? -2.321 -4.905 -14.449 1.00 87.94 105 PRO A O 1
ATOM 825 N N . PRO A 1 106 ? -0.601 -6.265 -13.930 1.00 90.12 106 PRO A N 1
ATOM 826 C CA . PRO A 1 106 ? -1.297 -7.512 -14.244 1.00 90.12 106 PRO A CA 1
ATOM 827 C C . PRO A 1 106 ? -2.519 -7.743 -13.348 1.00 90.12 106 PRO A C 1
ATOM 829 O O . PRO A 1 106 ? -2.539 -7.294 -12.200 1.00 90.12 106 PRO A O 1
ATOM 832 N N . ASP A 1 107 ? -3.497 -8.503 -13.842 1.00 90.38 107 ASP A N 1
ATOM 833 C CA . ASP A 1 107 ? -4.706 -8.846 -13.086 1.00 90.38 107 ASP A CA 1
ATOM 834 C C . ASP A 1 107 ? -4.367 -9.464 -11.722 1.00 90.38 107 ASP A C 1
ATOM 836 O O . ASP A 1 107 ? -3.521 -10.352 -11.612 1.00 90.38 107 ASP A O 1
ATOM 840 N N . GLY A 1 108 ? -5.027 -8.973 -10.670 1.00 90.56 108 GLY A N 1
ATOM 841 C CA . GLY A 1 108 ? -4.771 -9.382 -9.284 1.00 90.56 108 GLY A CA 1
ATOM 842 C C . GLY A 1 108 ? -3.598 -8.665 -8.606 1.00 90.56 108 GLY A C 1
ATOM 843 O O . GLY A 1 108 ? -3.377 -8.870 -7.414 1.00 90.56 108 GLY A O 1
ATOM 844 N N . TYR A 1 109 ? -2.880 -7.788 -9.314 1.00 91.75 109 TYR A N 1
ATOM 845 C CA . TYR A 1 109 ? -1.789 -6.990 -8.758 1.00 91.75 109 TYR A CA 1
ATOM 846 C C . TYR A 1 109 ? -2.104 -5.495 -8.805 1.00 91.75 109 TYR A C 1
ATOM 848 O O . TYR A 1 109 ? -2.856 -4.996 -9.637 1.00 91.75 109 TYR A O 1
ATOM 856 N N . PHE A 1 110 ? -1.443 -4.752 -7.924 1.00 91.25 110 PHE A N 1
ATOM 857 C CA . PHE A 1 110 ? -1.339 -3.303 -8.003 1.00 91.25 110 PHE A CA 1
ATOM 858 C C . PHE A 1 110 ? 0.131 -2.895 -7.919 1.00 91.25 110 PHE A C 1
ATOM 860 O O . PHE A 1 110 ? 0.986 -3.637 -7.431 1.00 91.25 110 PHE A O 1
ATOM 867 N N . THR A 1 111 ? 0.436 -1.681 -8.364 1.00 91.12 111 THR A N 1
ATOM 868 C CA . THR A 1 111 ? 1.802 -1.157 -8.306 1.00 91.12 111 THR A CA 1
ATOM 869 C C . THR A 1 111 ? 2.102 -0.562 -6.940 1.00 91.12 111 THR A C 1
ATOM 871 O O . THR A 1 111 ? 1.411 0.342 -6.474 1.00 91.12 111 THR A O 1
ATOM 874 N N . CYS A 1 112 ? 3.188 -1.019 -6.324 1.00 90.50 112 CYS A N 1
ATOM 875 C CA . CYS A 1 112 ? 3.717 -0.469 -5.084 1.00 90.50 112 CYS A CA 1
ATOM 876 C C . CYS A 1 112 ? 5.166 -0.035 -5.304 1.00 90.50 112 CYS A C 1
ATOM 878 O O . CYS A 1 112 ? 5.995 -0.827 -5.753 1.00 90.50 112 CYS A O 1
ATOM 880 N N . TYR A 1 113 ? 5.492 1.218 -4.986 1.00 88.88 113 TYR A N 1
ATOM 881 C CA . TYR A 1 113 ? 6.877 1.672 -5.054 1.00 88.88 113 TYR A CA 1
ATOM 882 C C . TYR A 1 113 ? 7.655 1.190 -3.836 1.00 88.88 113 TYR A C 1
ATOM 884 O O . TYR A 1 113 ? 7.168 1.267 -2.709 1.00 88.88 113 TYR A O 1
ATOM 892 N N . GLU A 1 114 ? 8.919 0.815 -4.042 1.00 89.94 114 GLU A N 1
ATOM 893 C CA . GLU A 1 114 ? 9.831 0.407 -2.963 1.00 89.94 114 GLU A CA 1
ATOM 894 C C . GLU A 1 114 ? 9.834 1.419 -1.808 1.00 89.94 114 GLU A C 1
ATOM 896 O O . GLU A 1 114 ? 9.824 1.044 -0.637 1.00 89.94 114 GLU A O 1
ATOM 901 N N . ALA A 1 115 ? 9.783 2.716 -2.146 1.00 90.00 115 ALA A N 1
ATOM 902 C CA . ALA A 1 115 ? 9.747 3.827 -1.202 1.00 90.00 115 ALA A CA 1
ATOM 903 C C . ALA A 1 115 ? 8.618 3.711 -0.167 1.00 90.00 115 ALA A C 1
ATOM 905 O O . ALA A 1 115 ? 8.815 4.116 0.978 1.00 90.00 115 ALA A O 1
ATOM 906 N N . PHE A 1 116 ? 7.462 3.154 -0.529 1.00 92.62 116 PHE A N 1
ATOM 907 C CA . PHE A 1 116 ? 6.339 3.013 0.395 1.00 92.62 116 PHE A CA 1
ATOM 908 C C . PHE A 1 116 ? 6.667 2.045 1.527 1.00 92.62 116 PHE A C 1
ATOM 910 O O . PHE A 1 116 ? 6.362 2.325 2.684 1.00 92.62 116 PHE A O 1
ATOM 917 N N . VAL A 1 117 ? 7.382 0.965 1.218 1.00 90.25 117 VAL A N 1
ATOM 918 C CA . VAL A 1 117 ? 7.852 0.004 2.218 1.00 90.25 117 VAL A CA 1
ATOM 919 C C . VAL A 1 117 ? 9.043 0.586 2.976 1.00 90.25 117 VAL A C 1
ATOM 921 O O . VAL A 1 117 ? 9.011 0.730 4.199 1.00 90.25 117 VAL A O 1
ATOM 924 N N . VAL A 1 118 ? 10.089 1.000 2.249 1.00 87.38 118 VAL A N 1
ATOM 925 C CA . VAL A 1 118 ? 11.380 1.296 2.884 1.00 87.38 118 VAL A CA 1
ATOM 926 C C . VAL A 1 11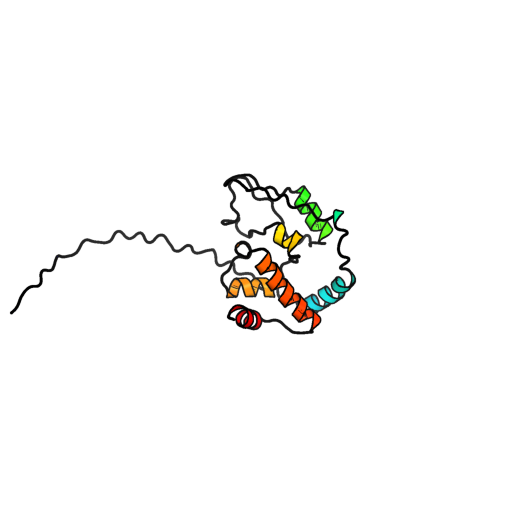8 ? 11.408 2.630 3.626 1.00 87.38 118 VAL A C 1
ATOM 928 O O . VAL A 1 118 ? 12.018 2.739 4.693 1.00 87.38 118 VAL A O 1
ATOM 931 N N . ARG A 1 119 ? 10.739 3.653 3.078 1.00 87.38 119 ARG A N 1
ATOM 932 C CA . ARG A 1 119 ? 10.719 5.017 3.625 1.00 87.38 119 ARG A CA 1
ATOM 933 C C . ARG A 1 119 ? 9.435 5.301 4.386 1.00 87.38 119 ARG A C 1
ATOM 935 O O . ARG A 1 119 ? 9.503 5.895 5.459 1.00 87.38 119 ARG A O 1
ATOM 942 N N . CYS A 1 120 ? 8.288 4.917 3.834 1.00 90.06 120 CYS A N 1
ATOM 943 C CA . CYS A 1 120 ? 7.000 5.264 4.428 1.00 90.06 120 CYS A CA 1
ATOM 944 C C . CYS A 1 120 ? 6.527 4.247 5.470 1.00 90.06 120 CYS A C 1
ATOM 946 O O . CYS A 1 120 ? 5.648 4.590 6.247 1.00 90.06 120 CYS A O 1
ATOM 948 N N . ARG A 1 121 ? 7.161 3.065 5.551 1.00 88.69 121 ARG A N 1
ATOM 949 C CA . ARG A 1 121 ? 6.828 1.991 6.504 1.00 88.69 121 ARG A CA 1
ATOM 950 C C . ARG A 1 121 ? 5.417 1.433 6.314 1.00 88.69 121 ARG A C 1
ATOM 952 O O . ARG A 1 121 ? 4.772 1.056 7.285 1.00 88.69 121 ARG A O 1
ATOM 959 N N . LEU A 1 122 ? 4.947 1.371 5.068 1.00 92.62 122 LEU A N 1
ATOM 960 C CA . LEU A 1 122 ? 3.693 0.700 4.746 1.00 92.62 122 LEU A CA 1
ATOM 961 C C . LEU A 1 122 ? 3.765 -0.770 5.177 1.00 92.62 122 LEU A C 1
ATOM 963 O O . LEU A 1 122 ? 4.688 -1.487 4.786 1.00 92.62 122 LEU A O 1
ATOM 967 N N . TRP A 1 123 ? 2.796 -1.194 5.987 1.00 88.69 123 TRP A N 1
ATOM 968 C CA . TRP A 1 123 ? 2.694 -2.569 6.473 1.00 88.69 123 TRP A CA 1
ATOM 969 C C . TRP A 1 123 ? 2.046 -3.493 5.449 1.00 88.69 123 TRP A C 1
ATOM 971 O O . TRP A 1 123 ? 1.209 -3.068 4.652 1.00 88.69 123 TRP A O 1
ATOM 981 N N . PHE A 1 124 ? 2.436 -4.765 5.523 1.00 90.94 124 PHE A N 1
ATOM 982 C CA . PHE A 1 124 ? 1.910 -5.842 4.700 1.00 90.94 124 PHE A CA 1
ATOM 983 C C . PHE A 1 124 ? 1.467 -7.020 5.582 1.00 90.94 124 PHE A C 1
ATOM 985 O O . PHE A 1 124 ? 2.260 -7.443 6.427 1.00 90.94 124 PHE A O 1
ATOM 992 N N . PRO A 1 125 ? 0.257 -7.577 5.374 1.00 91.44 125 PRO A N 1
ATOM 993 C CA . PRO A 1 125 ? -0.786 -7.122 4.439 1.00 91.44 125 PRO A CA 1
ATOM 994 C C . PRO A 1 125 ? -1.233 -5.669 4.682 1.00 91.44 125 PRO A C 1
ATOM 996 O O . PRO A 1 125 ? -1.156 -5.172 5.806 1.00 91.44 125 PRO A O 1
ATOM 999 N N . ILE A 1 126 ? -1.636 -4.961 3.618 1.00 91.44 126 ILE A N 1
ATOM 1000 C CA . ILE A 1 126 ? -2.113 -3.575 3.747 1.00 91.44 126 ILE A CA 1
ATOM 1001 C C . ILE A 1 126 ? -3.379 -3.602 4.601 1.00 91.44 126 ILE A C 1
ATOM 1003 O O . ILE A 1 126 ? -4.304 -4.358 4.313 1.00 91.44 126 ILE A O 1
ATOM 1007 N N . ARG A 1 127 ? -3.421 -2.781 5.655 1.00 89.62 127 ARG A N 1
ATOM 1008 C CA . ARG A 1 127 ? -4.569 -2.762 6.568 1.00 89.62 127 ARG A CA 1
ATOM 1009 C C . ARG A 1 127 ? -5.843 -2.332 5.840 1.00 89.62 127 ARG A C 1
ATOM 1011 O O . ARG A 1 127 ? -5.811 -1.393 5.044 1.00 89.62 127 ARG A O 1
ATOM 1018 N N . GLU A 1 128 ? -6.963 -2.959 6.195 1.00 90.94 128 GLU A N 1
ATOM 1019 C CA . GLU A 1 128 ? -8.277 -2.744 5.573 1.00 90.94 128 GLU A CA 1
ATOM 1020 C C . GLU A 1 128 ? -8.661 -1.261 5.503 1.00 90.94 128 GLU A C 1
ATOM 1022 O O . GLU A 1 128 ? -9.102 -0.778 4.464 1.00 90.94 128 GLU A O 1
ATOM 1027 N N . ILE A 1 129 ? -8.424 -0.504 6.578 1.00 91.75 129 ILE A N 1
ATOM 1028 C CA . ILE A 1 129 ? -8.748 0.926 6.624 1.00 91.75 129 ILE A CA 1
ATOM 1029 C C . ILE A 1 129 ? -8.046 1.729 5.520 1.00 91.75 129 ILE A C 1
ATOM 1031 O O . ILE A 1 129 ? -8.664 2.607 4.928 1.00 91.75 129 ILE A O 1
ATOM 1035 N N . ILE A 1 130 ? -6.791 1.405 5.185 1.00 92.75 130 ILE A N 1
ATOM 1036 C CA . ILE A 1 130 ? -6.062 2.080 4.101 1.00 92.75 130 ILE A CA 1
ATOM 1037 C C . ILE A 1 130 ? -6.723 1.753 2.762 1.00 92.75 130 ILE A C 1
ATOM 1039 O O . ILE A 1 130 ? -6.959 2.658 1.968 1.00 92.75 130 ILE A O 1
ATOM 1043 N N . VAL A 1 131 ? -7.063 0.481 2.529 1.00 92.94 131 VAL A N 1
ATOM 1044 C CA . VAL A 1 131 ? -7.741 0.040 1.300 1.00 92.94 131 VAL A CA 1
ATOM 1045 C C . VAL A 1 131 ? -9.087 0.746 1.144 1.00 92.94 131 VAL A C 1
ATOM 1047 O O . VAL A 1 131 ? -9.370 1.294 0.085 1.00 92.94 131 VAL A O 1
ATOM 1050 N N . ARG A 1 132 ? -9.884 0.816 2.213 1.00 94.06 132 ARG A N 1
ATOM 1051 C CA . ARG A 1 132 ? -11.197 1.472 2.196 1.00 94.06 132 ARG A CA 1
ATOM 1052 C C . ARG A 1 132 ? -11.118 2.981 1.993 1.00 94.06 132 ARG A C 1
ATOM 1054 O O . ARG A 1 132 ? -12.000 3.552 1.363 1.00 94.06 132 ARG A O 1
ATOM 1061 N N . VAL A 1 133 ? -10.084 3.635 2.518 1.00 93.62 133 VAL A N 1
ATOM 1062 C CA . VAL A 1 133 ? -9.838 5.060 2.256 1.00 93.62 133 VAL A CA 1
ATOM 1063 C C . VAL A 1 133 ? -9.486 5.268 0.786 1.00 93.62 133 VAL A C 1
ATOM 1065 O O . VAL A 1 133 ? -10.084 6.118 0.139 1.00 93.62 133 VAL A O 1
ATOM 1068 N N . LEU A 1 134 ? -8.567 4.474 0.239 1.00 93.50 134 LEU A N 1
ATOM 1069 C CA . LEU A 1 134 ? -8.202 4.547 -1.178 1.00 93.50 134 LEU A CA 1
ATOM 1070 C C . LEU A 1 134 ? -9.412 4.328 -2.097 1.00 93.50 134 LEU A C 1
ATOM 1072 O O . LEU A 1 134 ? -9.608 5.106 -3.026 1.00 93.50 134 LEU A O 1
ATOM 1076 N N . ASP A 1 135 ? -10.247 3.334 -1.786 1.00 93.69 135 ASP A N 1
ATOM 1077 C CA . ASP A 1 135 ? -11.500 3.048 -2.494 1.00 93.69 135 ASP A CA 1
ATOM 1078 C C . ASP A 1 135 ? -12.488 4.221 -2.408 1.00 93.69 135 ASP A C 1
ATOM 1080 O O . ASP A 1 135 ? -12.993 4.681 -3.428 1.00 93.69 135 ASP A O 1
ATOM 1084 N N . ARG A 1 136 ? -12.685 4.800 -1.213 1.00 94.25 136 ARG A N 1
ATOM 1085 C CA . ARG A 1 136 ? -13.560 5.968 -1.008 1.00 94.25 136 ARG A CA 1
ATOM 1086 C C . ARG A 1 136 ? -13.169 7.169 -1.861 1.00 94.25 136 ARG A C 1
ATOM 1088 O O . ARG A 1 136 ? -14.046 7.916 -2.287 1.00 94.25 136 ARG A O 1
ATOM 1095 N N . PHE A 1 137 ? -11.872 7.385 -2.046 1.00 91.56 137 PHE A N 1
ATOM 1096 C CA . PHE A 1 137 ? -11.354 8.479 -2.861 1.00 91.56 137 PHE A CA 1
ATOM 1097 C C . PHE A 1 137 ? -11.150 8.094 -4.327 1.00 91.56 137 PHE A C 1
ATOM 1099 O O . PHE A 1 137 ? -10.751 8.954 -5.107 1.00 91.56 137 PHE A O 1
ATOM 1106 N N . GLU A 1 138 ? -11.411 6.838 -4.698 1.00 93.38 138 GLU A N 1
ATOM 1107 C CA . GLU A 1 138 ? -11.169 6.294 -6.037 1.00 93.38 138 GLU A CA 1
ATOM 1108 C C . GLU A 1 138 ? -9.714 6.508 -6.503 1.00 93.38 138 GLU A C 1
ATOM 1110 O O . 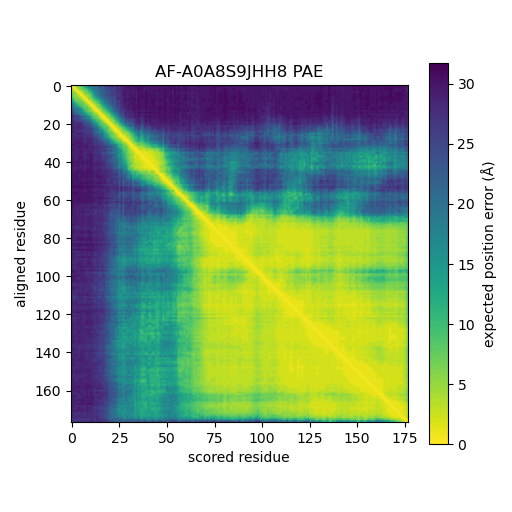GLU A 1 138 ? -9.430 6.768 -7.673 1.00 93.38 138 GLU A O 1
ATOM 1115 N N . VAL A 1 139 ? -8.762 6.405 -5.567 1.00 91.38 139 VAL A N 1
ATOM 1116 C CA . VAL A 1 139 ? -7.330 6.619 -5.812 1.00 91.38 139 VAL A CA 1
ATOM 1117 C C . VAL A 1 139 ? -6.584 5.300 -5.689 1.00 91.38 139 VAL A C 1
ATOM 1119 O O . VAL A 1 139 ? -6.614 4.633 -4.656 1.00 91.38 139 VAL A O 1
ATOM 1122 N N . ALA A 1 140 ? -5.821 4.945 -6.721 1.00 90.31 140 ALA A N 1
ATOM 1123 C CA . ALA A 1 140 ? -4.903 3.819 -6.627 1.00 90.31 140 ALA A CA 1
ATOM 1124 C C . ALA A 1 140 ? -3.726 4.174 -5.704 1.00 90.31 140 ALA A C 1
ATOM 1126 O O . ALA A 1 140 ? -3.167 5.268 -5.784 1.00 90.31 140 ALA A O 1
ATOM 1127 N N . ILE A 1 141 ? -3.259 3.231 -4.880 1.00 91.69 141 ILE A N 1
ATOM 1128 C CA . ILE A 1 141 ? -2.110 3.470 -3.984 1.00 91.69 141 ILE A CA 1
ATOM 1129 C C . ILE A 1 141 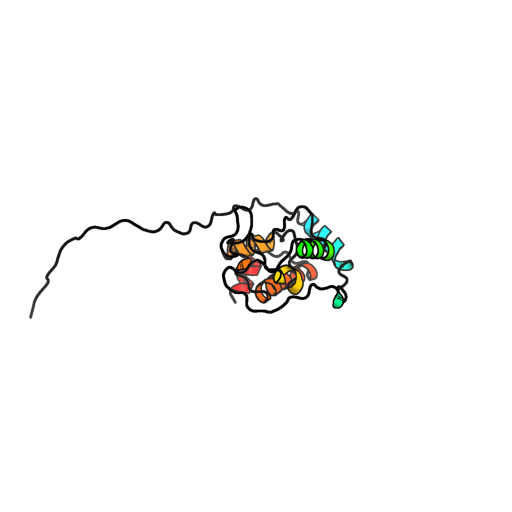? -0.858 3.958 -4.735 1.00 91.69 141 ILE A C 1
ATOM 1131 O O . ILE A 1 141 ? -0.088 4.759 -4.210 1.00 91.69 141 ILE A O 1
ATOM 1135 N N . SER A 1 142 ? -0.681 3.529 -5.989 1.00 90.06 142 SER A N 1
ATOM 1136 C CA . SER A 1 142 ? 0.409 3.938 -6.882 1.00 90.06 142 SER A CA 1
ATOM 1137 C C . SER A 1 142 ? 0.361 5.410 -7.305 1.00 90.06 142 SER A C 1
ATOM 1139 O O . SER A 1 142 ? 1.360 5.927 -7.804 1.00 90.06 142 SER A O 1
ATOM 1141 N N . GLN A 1 143 ? -0.771 6.093 -7.129 1.00 90.62 143 GLN A N 1
ATOM 1142 C CA . GLN A 1 143 ? -0.925 7.520 -7.424 1.00 90.62 143 GLN A CA 1
ATOM 1143 C C . GLN A 1 143 ? -0.531 8.402 -6.237 1.00 90.62 143 GLN A C 1
ATOM 1145 O O . GLN A 1 143 ? -0.262 9.592 -6.412 1.00 90.62 143 GLN A O 1
ATOM 1150 N N . LEU A 1 144 ? -0.460 7.838 -5.029 1.00 91.81 144 LEU A N 1
ATOM 1151 C CA . LEU A 1 144 ? 0.008 8.579 -3.871 1.00 91.81 144 LEU A CA 1
ATOM 1152 C C . LEU A 1 144 ? 1.504 8.857 -3.991 1.00 91.81 144 LEU A C 1
ATOM 1154 O O . LEU A 1 144 ? 2.300 8.027 -4.421 1.00 91.81 144 LEU A O 1
ATOM 1158 N N . ASN A 1 145 ? 1.916 10.044 -3.563 1.00 91.12 145 ASN A N 1
ATOM 1159 C CA . ASN A 1 145 ? 3.333 10.310 -3.373 1.00 91.12 145 ASN A CA 1
ATOM 1160 C C . ASN A 1 145 ? 3.789 9.745 -2.005 1.00 91.12 145 ASN A C 1
ATOM 1162 O O . ASN A 1 145 ? 2.959 9.481 -1.128 1.00 91.12 145 ASN A O 1
ATOM 1166 N N . PRO A 1 146 ? 5.106 9.583 -1.771 1.00 91.06 146 PRO A N 1
ATOM 1167 C CA . PRO A 1 146 ? 5.609 9.066 -0.500 1.00 91.06 146 PRO A CA 1
ATOM 1168 C C . PRO A 1 146 ? 5.125 9.839 0.736 1.00 91.06 146 PRO A C 1
ATOM 1170 O O . PRO A 1 146 ? 4.912 9.227 1.779 1.00 91.06 146 PRO A O 1
ATOM 1173 N N . LEU A 1 147 ? 4.931 11.157 0.627 1.00 92.38 147 LEU A N 1
ATOM 1174 C CA . LEU A 1 147 ? 4.439 11.983 1.731 1.00 92.38 147 LEU A CA 1
ATOM 1175 C C . LEU A 1 147 ? 2.968 11.673 2.053 1.00 92.38 147 LEU A C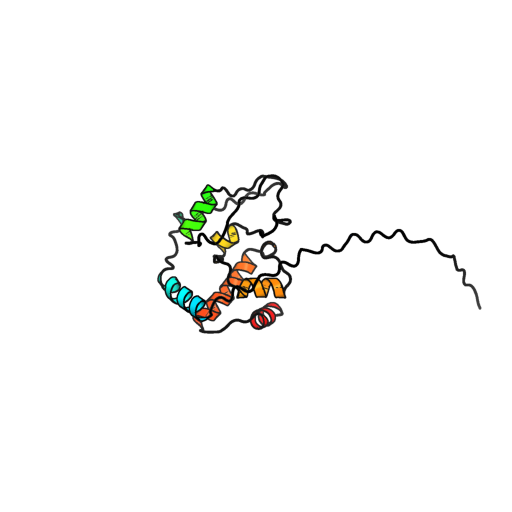 1
ATOM 1177 O O . LEU A 1 147 ? 2.620 11.547 3.220 1.00 92.38 147 LEU A O 1
ATOM 1181 N N . GLY A 1 148 ? 2.131 11.460 1.035 1.00 92.62 148 GLY A N 1
ATOM 1182 C CA . GLY A 1 148 ? 0.740 11.036 1.202 1.00 92.62 148 GLY A CA 1
ATOM 1183 C C . GLY A 1 148 ? 0.629 9.703 1.945 1.00 92.62 148 GLY A C 1
ATOM 1184 O O . GLY A 1 148 ? -0.141 9.592 2.895 1.00 92.62 148 GLY A O 1
ATOM 1185 N N . ILE A 1 149 ? 1.472 8.724 1.598 1.00 94.31 149 ILE A N 1
ATOM 1186 C CA . ILE A 1 149 ? 1.540 7.447 2.327 1.00 94.31 149 ILE A CA 1
ATOM 1187 C C . ILE A 1 149 ? 1.979 7.659 3.782 1.00 94.31 149 ILE A C 1
ATOM 1189 O O . ILE A 1 149 ? 1.397 7.068 4.687 1.00 94.31 149 ILE A O 1
ATOM 1193 N N . GLN A 1 150 ? 2.978 8.515 4.027 1.00 93.69 150 GLN A N 1
ATOM 1194 C CA . GLN A 1 150 ? 3.419 8.829 5.391 1.00 93.69 150 GLN A CA 1
ATOM 1195 C C . GLN A 1 150 ? 2.316 9.487 6.221 1.00 93.69 150 GLN A C 1
ATOM 1197 O O . GLN A 1 150 ? 2.182 9.153 7.392 1.00 93.69 150 GLN A O 1
ATOM 1202 N N . HIS A 1 151 ? 1.516 10.381 5.637 1.00 91.75 151 HIS A N 1
ATOM 1203 C CA . HIS A 1 151 ? 0.388 10.992 6.338 1.00 91.75 151 HIS A CA 1
ATOM 1204 C C . HIS A 1 151 ? -0.704 9.970 6.663 1.00 91.75 151 HIS A C 1
ATOM 1206 O O . HIS A 1 151 ? -1.150 9.925 7.806 1.00 91.75 151 HIS A O 1
ATOM 1212 N N . LEU A 1 152 ? -1.077 9.104 5.712 1.00 92.75 152 LEU A N 1
ATOM 1213 C CA . LEU A 1 152 ? -2.045 8.027 5.962 1.00 92.75 152 LEU A CA 1
ATOM 1214 C C . LEU A 1 152 ? -1.597 7.121 7.116 1.00 92.75 152 LEU A C 1
ATOM 1216 O O . LEU A 1 152 ? -2.369 6.832 8.027 1.00 92.75 152 LEU A O 1
ATOM 1220 N N . ILE A 1 153 ? -0.327 6.720 7.100 1.00 92.56 153 ILE A N 1
ATOM 1221 C CA . ILE A 1 153 ? 0.281 5.898 8.150 1.00 92.56 153 ILE A CA 1
ATOM 1222 C C . ILE A 1 153 ? 0.374 6.654 9.478 1.00 92.56 153 ILE A C 1
ATOM 1224 O O . ILE A 1 153 ? 0.116 6.072 10.527 1.00 92.56 153 ILE A O 1
ATOM 1228 N N . GLY A 1 154 ? 0.720 7.940 9.451 1.00 92.12 154 GLY A N 1
ATOM 1229 C CA . GLY A 1 154 ? 0.826 8.774 10.645 1.00 92.12 154 GLY A CA 1
ATOM 1230 C C . GLY A 1 154 ? -0.511 8.927 11.364 1.00 92.12 154 GLY A C 1
ATOM 1231 O O . GLY A 1 154 ? -0.571 8.726 12.572 1.00 92.12 154 GLY A O 1
ATOM 1232 N N . VAL A 1 155 ? -1.589 9.200 10.623 1.00 91.88 155 VAL A N 1
ATOM 1233 C CA . VAL A 1 155 ? -2.952 9.256 11.178 1.00 91.88 155 VAL A CA 1
ATOM 1234 C C . VAL A 1 155 ? -3.333 7.915 11.808 1.00 91.88 155 VAL A C 1
ATOM 1236 O O . VAL A 1 155 ? -3.853 7.889 12.920 1.00 91.88 155 VAL A O 1
ATOM 1239 N N . LEU A 1 156 ? -3.008 6.806 11.137 1.00 91.19 156 LEU A N 1
ATOM 1240 C CA . LEU A 1 156 ? -3.261 5.459 11.643 1.00 91.19 156 LEU A CA 1
ATOM 1241 C C . LEU A 1 156 ? -2.478 5.138 12.929 1.00 91.19 156 LEU A C 1
ATOM 1243 O O . LEU A 1 156 ? -3.030 4.554 13.854 1.00 91.19 156 LEU A O 1
ATOM 1247 N N . ILE A 1 157 ? -1.199 5.512 13.017 1.00 89.31 157 ILE A N 1
ATOM 1248 C CA . ILE A 1 157 ? -0.417 5.325 14.251 1.00 89.31 157 ILE A CA 1
ATOM 1249 C C . ILE A 1 157 ? -1.011 6.163 15.382 1.00 89.31 157 ILE A C 1
ATOM 1251 O O . ILE A 1 157 ? -1.238 5.643 16.471 1.00 89.31 157 ILE A O 1
ATOM 1255 N N . LEU A 1 158 ? -1.303 7.438 15.114 1.00 89.38 158 LEU A N 1
ATOM 1256 C CA . LEU A 1 158 ? -1.853 8.349 16.114 1.00 89.38 158 LEU A CA 1
ATOM 1257 C C . LEU A 1 158 ? -3.173 7.833 16.682 1.00 89.38 158 LEU A C 1
ATOM 1259 O O . LEU A 1 158 ? -3.393 7.947 17.886 1.00 89.38 158 LEU A O 1
ATOM 1263 N N . SER A 1 159 ? -4.038 7.236 15.858 1.00 88.44 159 SER A N 1
ATOM 1264 C CA . SER A 1 159 ? -5.274 6.653 16.373 1.00 88.44 159 SER A CA 1
ATOM 1265 C C . SER A 1 159 ? -5.012 5.497 17.328 1.00 88.44 159 SER A C 1
ATOM 1267 O O . SER A 1 159 ? -5.642 5.448 18.378 1.00 88.44 159 SER A O 1
ATOM 1269 N N . TYR A 1 160 ? -4.056 4.614 17.020 1.00 85.44 160 TYR A N 1
ATOM 1270 C CA . TYR A 1 160 ? -3.697 3.516 17.921 1.00 85.44 160 TYR A CA 1
ATOM 1271 C C . TYR A 1 160 ? -3.100 4.013 19.235 1.00 85.44 160 TYR A C 1
ATOM 1273 O O . TYR A 1 160 ? -3.478 3.532 20.298 1.00 85.44 160 TYR A O 1
ATOM 1281 N N . GLU A 1 161 ? -2.217 5.012 19.184 1.00 87.06 161 GLU A N 1
ATOM 1282 C CA . GLU A 1 161 ? -1.628 5.615 20.386 1.00 87.06 161 GLU A CA 1
ATOM 1283 C C . GLU A 1 161 ? -2.685 6.230 21.314 1.00 87.06 161 GLU A C 1
ATOM 1285 O O . GLU A 1 161 ? -2.512 6.233 22.532 1.00 87.06 161 GLU A O 1
ATOM 1290 N N . HIS A 1 162 ? -3.794 6.715 20.751 1.00 86.06 162 HIS A N 1
ATOM 1291 C CA . HIS A 1 162 ? -4.883 7.344 21.499 1.00 86.06 162 HIS A CA 1
ATOM 1292 C C . HIS A 1 162 ? -6.087 6.415 21.735 1.00 86.06 162 HIS A C 1
ATOM 1294 O O . HIS A 1 162 ? -7.098 6.867 22.271 1.00 86.06 162 HIS A O 1
ATOM 1300 N N . GLY A 1 163 ? -6.013 5.138 21.339 1.00 88.06 163 GLY A N 1
ATOM 1301 C CA . GLY A 1 163 ? -7.125 4.187 21.463 1.00 88.06 163 GLY A CA 1
ATOM 1302 C C . GLY A 1 163 ? -8.374 4.582 20.661 1.00 88.06 163 GLY A C 1
ATOM 1303 O O . GLY A 1 163 ? -9.496 4.267 21.056 1.00 88.06 163 GLY A O 1
ATOM 1304 N N . LEU A 1 164 ? -8.197 5.316 19.560 1.00 87.81 164 LEU A N 1
ATOM 1305 C CA . LEU A 1 164 ? -9.273 5.766 18.684 1.00 87.81 164 LEU A CA 1
ATOM 1306 C C . LEU A 1 164 ? -9.518 4.757 17.561 1.00 87.81 164 LEU A C 1
ATOM 1308 O O . LEU A 1 164 ? -8.594 4.320 16.876 1.00 87.81 164 LEU A O 1
ATOM 1312 N N . SER A 1 165 ? -10.791 4.463 17.305 1.00 88.25 165 SER A N 1
ATOM 1313 C CA . SER A 1 165 ? -11.196 3.717 16.115 1.00 88.25 165 SER A CA 1
ATOM 1314 C C . SER A 1 165 ? -11.300 4.666 14.918 1.00 88.25 165 SER A C 1
ATOM 1316 O O . SER A 1 165 ? -12.152 5.559 14.883 1.00 88.25 165 SER A O 1
ATOM 1318 N N . LEU A 1 166 ? -10.420 4.498 13.928 1.00 89.00 166 LEU A N 1
ATOM 1319 C CA . LEU A 1 166 ? -10.520 5.225 12.663 1.00 89.00 166 LEU A CA 1
ATOM 1320 C C . LEU A 1 166 ? -11.556 4.588 11.742 1.00 89.00 166 LEU A C 1
ATOM 1322 O O . LEU A 1 166 ? -11.586 3.376 11.545 1.00 89.00 166 LEU A O 1
ATOM 1326 N N . THR A 1 167 ? -12.352 5.443 11.111 1.00 92.00 167 THR A N 1
ATOM 1327 C CA . THR A 1 167 ? -13.293 5.086 10.056 1.00 92.00 167 THR A CA 1
ATOM 1328 C C . THR A 1 167 ? -12.902 5.839 8.792 1.00 92.00 167 THR A C 1
ATOM 1330 O O . THR A 1 167 ? -12.115 6.789 8.823 1.00 92.00 167 THR A O 1
ATOM 1333 N N . VAL A 1 168 ? -13.468 5.421 7.664 1.00 92.62 168 VAL A N 1
ATOM 1334 C CA . VAL A 1 168 ? -13.289 6.118 6.387 1.00 92.62 168 VAL A CA 1
ATOM 1335 C C . VAL A 1 168 ? -13.778 7.570 6.480 1.00 92.62 168 VAL A C 1
ATOM 1337 O O . VAL A 1 168 ? -13.108 8.465 5.970 1.00 92.62 168 VAL A O 1
ATOM 1340 N N . ASP A 1 169 ? -14.875 7.822 7.202 1.00 92.25 169 ASP A N 1
ATOM 1341 C CA . ASP A 1 169 ? -15.432 9.169 7.389 1.00 92.25 169 ASP A CA 1
ATOM 1342 C C . ASP A 1 169 ? -14.471 10.098 8.147 1.00 92.25 169 ASP A C 1
ATOM 1344 O O . ASP A 1 169 ? -14.384 11.286 7.837 1.00 92.25 169 ASP A O 1
ATOM 1348 N N . HIS A 1 170 ? -13.693 9.567 9.102 1.00 92.31 170 HIS A N 1
ATOM 1349 C CA . HIS A 1 170 ? -12.657 10.344 9.790 1.00 92.31 170 HIS A CA 1
ATOM 1350 C C . HIS A 1 170 ? -11.566 10.815 8.818 1.00 92.31 170 HIS A C 1
ATOM 1352 O O . HIS A 1 170 ? -11.171 11.981 8.851 1.00 92.31 170 HIS A O 1
ATOM 1358 N N . PHE A 1 171 ? -11.106 9.940 7.919 1.00 89.81 171 PHE A N 1
ATOM 1359 C CA . PHE A 1 171 ? -10.154 10.325 6.872 1.00 89.81 171 PHE A CA 1
ATOM 1360 C C . PHE A 1 171 ? -10.759 11.328 5.891 1.00 89.81 171 PHE A C 1
ATOM 1362 O O . PHE A 1 171 ? -10.093 12.289 5.514 1.00 89.81 171 PHE A O 1
ATOM 1369 N N . GLU A 1 172 ? -12.020 11.139 5.506 1.00 89.12 172 GLU A N 1
ATOM 1370 C CA . GLU A 1 172 ? -12.725 12.065 4.624 1.00 89.12 172 GLU A CA 1
ATOM 1371 C C . GLU A 1 172 ? -12.828 13.469 5.221 1.00 89.12 172 GLU A C 1
ATOM 1373 O O . GLU A 1 172 ? -12.555 14.452 4.532 1.00 89.12 172 GLU A O 1
ATOM 1378 N N . ALA A 1 173 ? -13.146 13.572 6.511 1.00 91.38 173 ALA A N 1
ATOM 1379 C CA . ALA A 1 173 ? -13.181 14.847 7.213 1.00 91.38 173 ALA A CA 1
ATOM 1380 C C . ALA A 1 173 ? -11.796 15.516 7.283 1.00 91.38 173 ALA A C 1
ATOM 1382 O O . ALA A 1 173 ? -11.698 16.723 7.082 1.00 91.38 173 ALA A O 1
ATOM 1383 N N . LEU A 1 174 ? -10.728 14.746 7.527 1.00 87.88 174 LEU A N 1
ATOM 1384 C CA . LEU A 1 174 ? -9.358 15.271 7.610 1.00 87.88 174 LEU A CA 1
ATOM 1385 C C . LEU A 1 174 ? -8.810 15.752 6.261 1.00 87.88 174 LEU A C 1
ATOM 1387 O O . LEU A 1 174 ? -8.050 16.714 6.224 1.00 87.88 174 LEU A O 1
ATOM 1391 N N . LEU A 1 175 ? -9.165 15.078 5.166 1.00 79.94 175 LEU A N 1
ATOM 1392 C CA . LEU A 1 175 ? -8.626 15.352 3.828 1.00 79.94 175 LEU A CA 1
ATOM 1393 C C . LEU A 1 175 ? -9.436 16.387 3.032 1.00 79.94 175 LEU A C 1
ATOM 1395 O O . LEU A 1 175 ? -8.977 16.833 1.985 1.00 79.94 175 LEU A O 1
ATOM 1399 N N . LYS A 1 176 ? -10.631 16.763 3.507 1.00 78.62 176 LYS A N 1
ATOM 1400 C CA . LYS A 1 176 ? -11.459 17.836 2.927 1.00 78.62 176 LYS A CA 1
ATOM 1401 C C . LYS A 1 176 ? -11.132 19.242 3.450 1.00 78.62 176 LYS A C 1
ATOM 1403 O O . LYS A 1 176 ? -11.747 20.197 2.976 1.00 78.62 176 LYS A O 1
ATOM 1408 N N . LEU A 1 177 ? -10.236 19.358 4.431 1.00 55.19 177 LEU A N 1
ATOM 1409 C CA . LEU A 1 177 ? -9.747 20.633 4.973 1.00 55.19 177 LEU A CA 1
ATOM 1410 C C . LEU A 1 177 ? -8.771 21.312 4.005 1.00 55.19 177 LEU A C 1
ATOM 1412 O O . LEU A 1 177 ? -8.855 22.555 3.898 1.00 55.19 177 LEU A O 1
#

pLDDT: mean 73.25, std 21.86, range [28.89, 94.75]

Solvent-accessible surface area (backbone atoms only — not comparable to full-atom values): 11911 Å² total; per-residue (Å²): 135,86,88,80,90,82,88,86,81,89,80,83,85,80,91,73,78,78,75,74,86,71,68,78,81,74,77,74,74,81,74,79,71,49,70,67,56,55,50,51,48,47,66,64,44,67,85,64,68,67,80,74,64,79,88,73,59,85,82,81,80,92,66,92,78,62,91,80,57,70,64,89,68,46,71,67,53,52,53,52,50,32,65,75,69,67,43,50,87,90,57,86,85,80,73,65,55,87,82,59,41,71,92,57,49,60,92,97,54,78,42,77,60,68,56,38,46,78,72,38,61,58,61,61,78,71,54,64,68,60,55,51,38,30,58,74,69,74,44,58,76,63,74,53,52,64,66,55,49,33,51,57,49,47,56,54,50,53,26,60,79,68,75,46,87,84,52,58,66,57,52,52,61,65,73,72,109

Secondary structure (DSSP, 8-state):
----------------------------------HHHHHHHHHHHHTT-PPPPGGGS---------TTPPPS--HHHHHHHHHHHT--TTS---PPPTT-BTTBPPTT-----HHHHHTT---SSPPHHHHHHHHHTT--GGGS-HHHHHHHHHHHHHHHHTT----HHHHHHHHT-

Radius of gyration: 23.12 Å; Cα contacts (8 Å, |Δi|>4): 95; chains: 1; bounding box: 60×61×64 Å

Foldseek 3Di:
DDDDDDDDDDDDDDDDDPPPPPPPPPPDPPPPCPPVNVLVVCVVCVVVPDPPDPVLQDDDDDDDDDPQDFDPDDPVNVVSLCVVLVADPVDDDDGDDRPDDQVHHPPPDHHDDPCLCRPLVQHPPHDPQVVVLCVVVVHGPSPDDSVNSNVVVVVVVVCVVVVHDDHSVNVVVVVVD

Mean predicted aligned error: 14.16 Å